Protein AF-A0ABD3UJY2-F1 (afdb_monomer_lite)

Secondary structure (DSSP, 8-state):
--TT-GGG-S--HHHHHHHHHHHHHHHTTS-GGGG-STT-----SS---BTTB---

Structure (mmCIF, N/CA/C/O backbone):
data_AF-A0ABD3UJY2-F1
#
_entry.id   AF-A0ABD3UJY2-F1
#
loop_
_atom_site.group_PDB
_atom_site.id
_atom_site.type_symbol
_atom_site.label_atom_id
_atom_site.label_alt_id
_atom_site.label_comp_id
_atom_site.label_asym_id
_atom_site.label_entity_id
_atom_site.label_seq_id
_atom_site.pdbx_PDB_ins_code
_atom_site.Cartn_x
_atom_site.Cartn_y
_atom_site.Cartn_z
_atom_site.occupancy
_atom_site.B_iso_or_equiv
_atom_site.auth_seq_id
_atom_site.auth_comp_id
_atom_site.auth_asym_id
_atom_site.auth_atom_id
_atom_site.pdbx_PDB_model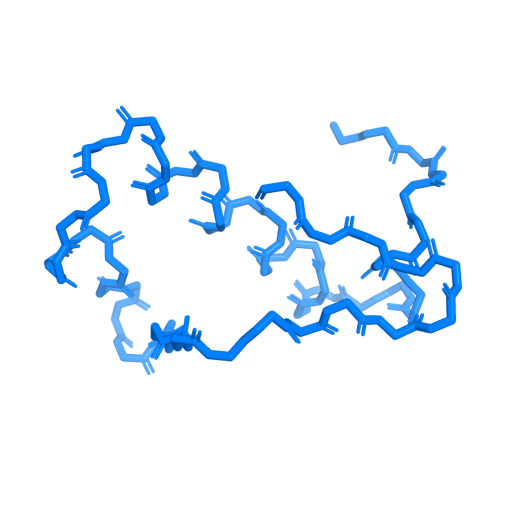_num
ATOM 1 N N . MET A 1 1 ? 13.870 2.477 4.728 1.00 48.56 1 MET A N 1
ATOM 2 C CA . MET A 1 1 ? 13.568 1.641 3.548 1.00 48.56 1 MET A CA 1
ATOM 3 C C . MET A 1 1 ? 14.830 0.869 3.198 1.00 48.56 1 MET A C 1
ATOM 5 O O . MET A 1 1 ? 15.823 1.496 2.848 1.00 48.56 1 MET A O 1
ATOM 9 N N . GLN A 1 2 ? 14.856 -0.449 3.414 1.00 44.75 2 GLN A N 1
ATOM 10 C CA . GLN A 1 2 ? 16.012 -1.268 3.039 1.00 44.75 2 GLN A CA 1
ATOM 11 C C . GLN A 1 2 ? 15.973 -1.520 1.529 1.00 44.75 2 GLN A C 1
ATOM 13 O O . GLN A 1 2 ? 15.046 -2.143 1.015 1.00 44.75 2 GLN A O 1
ATOM 18 N N . LYS A 1 3 ? 16.986 -1.013 0.817 1.00 42.25 3 LYS A N 1
ATOM 19 C CA . LYS A 1 3 ? 17.283 -1.416 -0.561 1.00 42.25 3 LYS A CA 1
ATOM 20 C C . LYS A 1 3 ? 17.601 -2.910 -0.541 1.00 42.25 3 LYS A C 1
ATOM 22 O O . LYS A 1 3 ? 18.637 -3.291 -0.009 1.00 42.25 3 LYS A O 1
ATOM 27 N N . GLY A 1 4 ? 16.707 -3.733 -1.081 1.00 49.28 4 GLY A N 1
ATOM 28 C CA . GLY A 1 4 ? 16.914 -5.180 -1.144 1.00 49.28 4 GLY A CA 1
ATOM 29 C C . GLY A 1 4 ? 15.671 -6.032 -0.927 1.00 49.28 4 GLY A C 1
ATOM 30 O O . GLY A 1 4 ? 15.753 -7.232 -1.162 1.00 49.28 4 GLY A O 1
ATOM 31 N N . CYS A 1 5 ? 14.523 -5.457 -0.542 1.00 55.66 5 CYS A N 1
ATOM 32 C CA . CYS A 1 5 ? 13.288 -6.233 -0.552 1.00 55.66 5 CYS A CA 1
ATOM 33 C C . CYS A 1 5 ? 12.907 -6.563 -2.007 1.00 55.66 5 CYS A C 1
ATOM 35 O O . CYS A 1 5 ? 12.791 -5.649 -2.826 1.00 55.66 5 CYS A O 1
ATOM 37 N N . PRO A 1 6 ? 12.699 -7.838 -2.352 1.00 57.59 6 PRO A N 1
ATOM 38 C CA . PRO A 1 6 ? 12.416 -8.260 -3.724 1.00 57.59 6 PRO A CA 1
ATOM 39 C C . PRO A 1 6 ? 11.113 -7.671 -4.296 1.00 57.59 6 PRO A C 1
ATOM 41 O O . PRO A 1 6 ? 10.976 -7.536 -5.508 1.00 57.59 6 PRO A O 1
ATOM 44 N N . CYS A 1 7 ? 10.213 -7.201 -3.430 1.00 60.69 7 CYS A N 1
ATOM 45 C CA . CYS A 1 7 ? 8.995 -6.463 -3.784 1.00 60.69 7 CYS A CA 1
ATOM 46 C C . CYS A 1 7 ? 9.221 -4.985 -4.134 1.00 60.69 7 CYS A C 1
ATOM 48 O O . CYS A 1 7 ? 8.287 -4.267 -4.474 1.00 60.69 7 CYS A O 1
ATOM 50 N N . ASN A 1 8 ? 10.465 -4.511 -4.047 1.00 64.19 8 ASN A N 1
ATOM 51 C CA . ASN A 1 8 ? 10.849 -3.155 -4.416 1.00 64.19 8 ASN A CA 1
ATOM 52 C C . ASN A 1 8 ? 11.208 -3.020 -5.905 1.00 64.19 8 ASN A C 1
ATOM 54 O O . ASN A 1 8 ? 11.661 -1.961 -6.328 1.00 64.19 8 ASN A O 1
ATOM 58 N N . ILE A 1 9 ? 11.084 -4.096 -6.689 1.00 60.72 9 ILE A N 1
ATOM 59 C CA . ILE A 1 9 ? 11.450 -4.124 -8.105 1.00 60.72 9 ILE A CA 1
ATOM 60 C C . ILE A 1 9 ? 10.179 -4.341 -8.931 1.00 60.72 9 ILE A C 1
ATOM 62 O O . ILE A 1 9 ? 9.486 -5.333 -8.717 1.00 60.72 9 ILE A O 1
ATOM 66 N N . PRO A 1 10 ? 9.869 -3.447 -9.889 1.00 65.44 10 PRO A N 1
ATOM 67 C CA . PRO A 1 10 ? 10.634 -2.258 -10.299 1.00 65.44 10 PRO A CA 1
ATOM 68 C C . PRO A 1 10 ? 10.668 -1.140 -9.236 1.00 65.44 10 PRO A C 1
ATOM 70 O O . PRO A 1 10 ? 9.720 -0.994 -8.471 1.00 65.44 10 PRO A O 1
ATOM 73 N N . ASP A 1 11 ? 11.746 -0.346 -9.197 1.00 69.62 11 ASP A N 1
ATOM 74 C CA . ASP A 1 11 ? 11.974 0.745 -8.225 1.00 69.62 11 ASP A CA 1
ATOM 75 C C . ASP A 1 11 ? 11.050 1.944 -8.503 1.00 69.62 11 ASP A C 1
ATOM 77 O O . ASP A 1 11 ? 11.459 3.001 -8.976 1.00 69.62 11 ASP A O 1
ATOM 81 N N . THR A 1 12 ? 9.755 1.733 -8.302 1.00 77.75 12 THR A N 1
ATOM 82 C CA . THR A 1 12 ? 8.700 2.716 -8.537 1.00 77.75 12 THR A CA 1
ATOM 83 C C . THR A 1 12 ? 8.180 3.248 -7.211 1.00 77.75 12 THR A C 1
ATOM 85 O O . THR A 1 12 ? 8.159 2.541 -6.200 1.00 77.75 12 THR A O 1
ATOM 88 N N . LEU A 1 13 ? 7.685 4.489 -7.227 1.00 78.31 13 LEU A N 1
ATOM 89 C CA . LEU A 1 13 ? 7.009 5.089 -6.073 1.00 78.31 13 LEU A CA 1
ATOM 90 C C . LEU A 1 13 ? 5.836 4.229 -5.583 1.00 78.31 13 LEU A C 1
ATOM 92 O O . LEU A 1 13 ? 5.599 4.168 -4.381 1.00 78.31 13 LEU A O 1
ATOM 96 N N . PHE A 1 14 ? 5.148 3.531 -6.494 1.00 76.38 14 PHE A N 1
ATOM 97 C CA . PHE A 1 14 ? 4.087 2.586 -6.148 1.00 76.38 14 PHE A CA 1
ATOM 98 C C . PHE A 1 14 ? 4.608 1.434 -5.291 1.00 76.38 14 PHE A C 1
ATOM 100 O O . PHE A 1 14 ? 4.054 1.192 -4.227 1.00 76.38 14 PHE A O 1
ATOM 107 N N . ASN A 1 15 ? 5.706 0.784 -5.682 1.00 74.38 15 ASN A N 1
ATOM 108 C CA . ASN A 1 15 ? 6.255 -0.333 -4.911 1.00 74.38 15 ASN A CA 1
ATOM 109 C C . ASN A 1 15 ? 6.770 0.103 -3.530 1.00 74.38 15 ASN A C 1
ATOM 111 O O . ASN A 1 15 ? 6.518 -0.577 -2.533 1.00 74.38 15 ASN A O 1
ATOM 115 N N . HIS A 1 16 ? 7.406 1.278 -3.435 1.00 78.31 16 HIS A N 1
ATOM 116 C CA . HIS A 1 16 ? 7.805 1.855 -2.140 1.00 78.31 16 HIS A CA 1
ATOM 117 C C . HIS A 1 16 ? 6.592 2.153 -1.260 1.00 78.31 16 HIS A C 1
ATOM 119 O O . HIS A 1 16 ? 6.598 1.849 -0.064 1.00 78.31 16 HIS A O 1
ATOM 125 N N . ALA A 1 17 ? 5.546 2.732 -1.855 1.00 81.31 17 ALA A N 1
ATOM 126 C CA . ALA A 1 17 ? 4.302 3.030 -1.167 1.00 81.31 17 ALA A CA 1
ATOM 127 C C . ALA A 1 17 ? 3.626 1.745 -0.678 1.00 81.31 17 ALA A C 1
ATOM 129 O O . ALA A 1 17 ? 3.273 1.678 0.492 1.00 81.31 17 ALA A O 1
ATOM 130 N N . SER A 1 18 ? 3.529 0.700 -1.503 1.00 78.75 18 SER A N 1
ATOM 131 C CA . SER A 1 18 ? 2.928 -0.583 -1.125 1.00 78.75 18 SER A CA 1
ATOM 132 C C . SER A 1 18 ? 3.608 -1.213 0.092 1.00 78.75 18 SER A C 1
ATOM 134 O O . SER A 1 18 ? 2.917 -1.701 0.983 1.00 78.75 18 SER A O 1
ATOM 136 N N . ILE A 1 19 ? 4.942 -1.153 0.182 1.00 78.00 19 ILE A N 1
ATOM 137 C CA . ILE A 1 19 ? 5.678 -1.656 1.353 1.00 78.00 19 ILE A CA 1
ATOM 138 C C . ILE A 1 19 ? 5.337 -0.828 2.599 1.00 78.00 19 ILE A C 1
ATOM 140 O O . ILE A 1 19 ? 4.994 -1.388 3.640 1.00 78.00 19 ILE A O 1
ATOM 144 N N . ALA A 1 20 ? 5.396 0.503 2.506 1.00 81.81 20 ALA A N 1
ATOM 145 C CA . ALA A 1 20 ? 5.083 1.383 3.633 1.00 81.81 20 ALA A CA 1
ATOM 146 C C . ALA A 1 20 ? 3.622 1.236 4.099 1.00 81.81 20 ALA A C 1
ATOM 148 O O . ALA A 1 20 ? 3.349 1.198 5.299 1.00 81.81 20 ALA A O 1
ATOM 149 N N . MET A 1 21 ? 2.694 1.105 3.151 1.00 83.25 21 MET A N 1
ATOM 150 C CA . MET A 1 21 ? 1.271 0.894 3.395 1.00 83.25 21 MET A CA 1
ATOM 151 C C . MET A 1 21 ? 1.006 -0.458 4.060 1.00 83.25 21 MET A C 1
ATOM 153 O O . MET A 1 21 ? 0.239 -0.508 5.019 1.00 83.25 21 MET A O 1
ATOM 157 N N . ASN A 1 22 ? 1.669 -1.531 3.612 1.00 79.38 22 ASN A N 1
ATOM 158 C CA . ASN A 1 22 ? 1.564 -2.850 4.238 1.00 79.38 22 ASN A CA 1
ATOM 159 C C . ASN A 1 22 ? 2.074 -2.823 5.687 1.00 79.38 22 ASN A C 1
ATOM 161 O O . ASN A 1 22 ? 1.391 -3.283 6.599 1.00 79.38 22 ASN A O 1
ATOM 165 N N . LEU A 1 23 ? 3.238 -2.207 5.922 1.00 81.62 23 LEU A N 1
ATOM 166 C CA . LEU A 1 23 ? 3.800 -2.063 7.268 1.00 81.62 23 LEU A CA 1
ATOM 167 C C . LEU A 1 23 ? 2.865 -1.282 8.197 1.00 81.62 23 LEU A C 1
ATOM 169 O O . LEU A 1 23 ? 2.636 -1.695 9.332 1.00 81.62 23 LEU A O 1
ATOM 173 N N . TYR A 1 24 ? 2.287 -0.179 7.716 1.00 84.12 24 TYR A N 1
ATOM 174 C CA . TYR A 1 24 ? 1.309 0.588 8.483 1.00 84.12 24 TYR A CA 1
ATOM 175 C C . TYR A 1 24 ? 0.039 -0.220 8.766 1.00 84.12 24 TYR A C 1
ATOM 177 O O . TYR A 1 24 ? -0.440 -0.227 9.897 1.00 84.12 24 TYR A O 1
ATOM 185 N N . TYR A 1 25 ? -0.487 -0.928 7.765 1.00 84.00 25 TYR A N 1
ATOM 186 C CA . TYR A 1 25 ? -1.670 -1.772 7.912 1.00 84.00 25 TYR A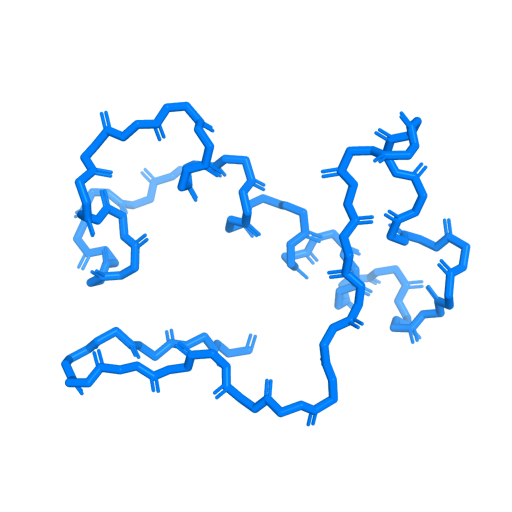 CA 1
ATOM 187 C C . TYR A 1 25 ? -1.467 -2.843 8.990 1.00 84.00 25 TYR A C 1
ATOM 189 O O . TYR A 1 25 ? -2.335 -3.031 9.842 1.00 84.00 25 TYR A O 1
ATOM 197 N N . GLN A 1 26 ? -0.303 -3.494 9.010 1.00 82.19 26 GLN A N 1
ATOM 198 C CA . GLN A 1 26 ? 0.036 -4.476 10.036 1.00 82.19 26 GLN A CA 1
ATOM 199 C C . GLN A 1 26 ? 0.231 -3.856 11.415 1.00 82.19 26 GLN A C 1
ATOM 201 O O . GLN A 1 26 ? -0.344 -4.345 12.387 1.00 82.19 26 GLN A O 1
ATOM 206 N N . TYR A 1 27 ? 0.992 -2.762 11.494 1.00 84.44 27 TYR A N 1
ATOM 207 C CA . TYR A 1 27 ? 1.234 -2.046 12.745 1.00 84.44 27 TYR A CA 1
ATOM 208 C C . TYR A 1 27 ? -0.068 -1.545 13.379 1.00 84.44 27 TYR A C 1
ATOM 210 O O . TYR A 1 27 ? -0.255 -1.625 14.589 1.00 84.44 27 TYR A O 1
ATOM 218 N N . ALA A 1 28 ? -0.997 -1.061 12.560 1.00 85.38 28 ALA A N 1
ATOM 219 C CA . ALA A 1 28 ? -2.238 -0.464 13.022 1.00 85.38 28 ALA A CA 1
ATOM 220 C C . ALA A 1 28 ? -3.384 -1.479 13.224 1.00 85.38 28 ALA A C 1
ATOM 222 O O . ALA A 1 28 ? -4.543 -1.091 13.388 1.00 85.38 28 ALA A O 1
ATOM 223 N N . GLY A 1 29 ? -3.067 -2.779 13.247 1.00 86.12 29 GLY A N 1
ATOM 224 C CA . GLY A 1 29 ? -3.993 -3.833 13.668 1.00 86.12 29 GLY A CA 1
ATOM 225 C C . GLY A 1 29 ? -4.779 -4.509 12.546 1.00 86.12 29 GLY A C 1
ATOM 226 O O . GLY A 1 29 ? -5.781 -5.154 12.832 1.00 86.12 29 GLY A O 1
ATOM 227 N N . ARG A 1 30 ? -4.334 -4.392 11.288 1.00 82.88 30 ARG A N 1
ATOM 228 C CA . ARG A 1 30 ? -4.897 -5.095 10.117 1.00 82.88 30 ARG A CA 1
ATOM 229 C C . ARG A 1 30 ? -6.393 -4.840 9.905 1.00 82.88 30 ARG A C 1
ATOM 231 O O . ARG A 1 30 ? -7.131 -5.728 9.485 1.00 82.88 30 ARG A O 1
ATOM 238 N N . ASN A 1 31 ? -6.849 -3.624 10.196 1.00 84.25 31 ASN A N 1
ATOM 239 C CA . ASN A 1 31 ? -8.242 -3.257 9.983 1.00 84.25 31 ASN A CA 1
ATOM 240 C C . ASN A 1 31 ? -8.455 -2.590 8.629 1.00 84.25 31 ASN A C 1
ATOM 242 O O . ASN A 1 31 ? -7.607 -1.838 8.147 1.00 84.25 31 ASN A O 1
ATOM 246 N N . GLN A 1 32 ? -9.646 -2.780 8.059 1.00 78.44 32 GLN A N 1
ATOM 247 C CA . GLN A 1 32 ? -9.987 -2.262 6.733 1.00 78.44 32 GLN A CA 1
ATOM 248 C C . GLN A 1 32 ? -9.756 -0.754 6.571 1.00 78.44 32 GLN A C 1
ATOM 250 O O . GLN A 1 32 ? -9.264 -0.300 5.539 1.00 78.44 32 GLN A O 1
ATOM 255 N N . TRP A 1 33 ? -10.047 0.023 7.614 1.00 82.25 33 TRP A N 1
ATOM 256 C CA . TRP A 1 33 ? -9.875 1.475 7.603 1.00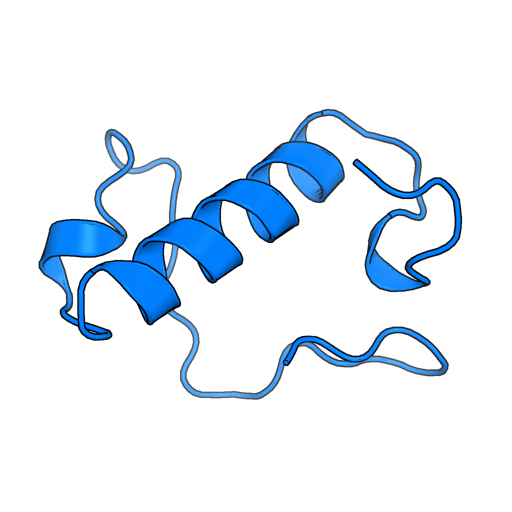 82.25 33 TRP A CA 1
ATOM 257 C C . TRP A 1 33 ? -8.406 1.922 7.583 1.00 82.25 33 TRP A C 1
ATOM 259 O O . TRP A 1 33 ? -8.117 3.008 7.091 1.00 82.25 33 TRP A O 1
ATOM 269 N N . ASN A 1 34 ? -7.463 1.090 8.037 1.00 80.69 34 ASN A N 1
ATOM 270 C CA . ASN A 1 34 ? -6.033 1.412 8.025 1.00 80.69 34 ASN A CA 1
ATOM 271 C C . ASN A 1 34 ? -5.391 1.297 6.638 1.00 80.69 34 ASN A C 1
ATOM 273 O O . ASN A 1 34 ? -4.279 1.778 6.450 1.00 80.69 34 ASN A O 1
ATOM 277 N N . CYS A 1 35 ? -6.075 0.684 5.669 1.00 76.62 35 CYS A N 1
ATOM 278 C CA . CYS A 1 35 ? -5.631 0.640 4.275 1.00 76.62 35 CYS A CA 1
ATOM 279 C C . CYS A 1 35 ? -6.260 1.751 3.415 1.00 76.62 35 CYS A C 1
ATOM 281 O O . CYS A 1 35 ? -5.976 1.859 2.222 1.00 76.62 35 CYS A O 1
ATOM 283 N N . ASN A 1 36 ? -7.113 2.603 3.996 1.00 76.62 36 ASN A N 1
ATOM 284 C CA . ASN A 1 36 ? -7.716 3.709 3.262 1.00 76.62 36 ASN A CA 1
ATOM 285 C C . ASN A 1 36 ? -6.731 4.885 3.135 1.00 76.62 36 ASN A C 1
ATOM 287 O O . ASN A 1 36 ? -6.850 5.909 3.804 1.00 76.62 36 ASN A O 1
ATOM 291 N N . PHE A 1 37 ? -5.748 4.735 2.246 1.00 79.12 37 PHE A N 1
ATOM 292 C CA . PHE A 1 37 ? -4.811 5.790 1.850 1.00 79.12 37 PHE A CA 1
ATOM 293 C C . PHE A 1 37 ? -5.433 6.700 0.779 1.00 79.12 37 PHE A C 1
ATOM 295 O O . PHE A 1 37 ? -4.894 6.844 -0.317 1.00 79.12 37 PHE A O 1
ATOM 302 N N . GLY A 1 38 ? -6.626 7.241 1.046 1.00 80.31 38 GLY A N 1
ATOM 303 C CA . GLY A 1 38 ? -7.375 8.057 0.085 1.00 80.31 38 GLY A CA 1
ATOM 304 C C . GLY A 1 38 ? -7.708 7.293 -1.198 1.00 80.31 38 GLY A C 1
ATOM 305 O O . GLY A 1 38 ? -7.362 7.742 -2.288 1.00 80.31 38 GLY A O 1
ATOM 306 N N . ASN A 1 39 ? -8.305 6.102 -1.065 1.00 75.06 39 ASN A N 1
ATOM 307 C CA . ASN A 1 39 ? -8.588 5.169 -2.170 1.00 75.06 39 ASN A CA 1
ATOM 308 C C . ASN A 1 39 ? -7.364 4.700 -2.990 1.00 75.06 39 ASN A C 1
ATOM 310 O O . ASN A 1 39 ? -7.538 4.047 -4.016 1.00 75.06 39 ASN A O 1
ATOM 314 N N . SER A 1 40 ? -6.136 4.986 -2.546 1.00 76.12 40 SER A N 1
ATOM 315 C CA . SER A 1 40 ? -4.908 4.546 -3.231 1.00 76.12 40 SER A CA 1
ATOM 316 C C . SER A 1 40 ? -4.358 3.213 -2.704 1.00 76.12 40 SER A C 1
ATOM 318 O O . SER A 1 40 ? -3.393 2.692 -3.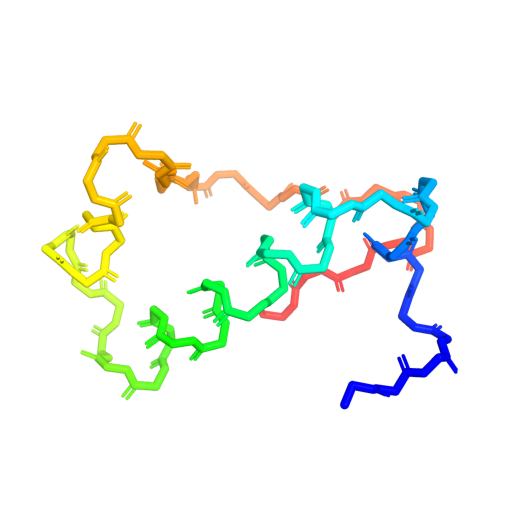254 1.00 76.12 40 SER A O 1
ATOM 320 N N . GLY A 1 41 ? -4.950 2.670 -1.635 1.00 73.94 41 GLY A N 1
ATOM 321 C CA . GLY A 1 41 ? -4.602 1.372 -1.052 1.00 73.94 41 GLY A CA 1
ATOM 322 C C . GLY A 1 41 ? -5.674 0.320 -1.330 1.00 73.94 41 GLY A C 1
ATOM 323 O O . GLY A 1 41 ? -6.865 0.632 -1.356 1.00 73.94 41 GLY A O 1
ATOM 324 N N . LEU A 1 42 ? -5.251 -0.931 -1.521 1.00 77.81 42 LEU A N 1
ATOM 325 C CA . LEU A 1 42 ? -6.131 -2.089 -1.665 1.00 77.81 42 LEU A CA 1
ATOM 326 C C . LEU A 1 42 ? -5.707 -3.167 -0.666 1.00 77.81 42 LEU A C 1
ATOM 328 O O . LEU A 1 42 ? -4.531 -3.523 -0.601 1.00 77.81 42 LEU A O 1
ATOM 332 N N . ILE A 1 43 ? -6.670 -3.713 0.077 1.00 78.75 43 ILE A N 1
ATOM 333 C CA . ILE A 1 43 ? -6.439 -4.887 0.923 1.00 78.75 43 ILE A CA 1
ATOM 334 C C . ILE A 1 43 ? -6.637 -6.118 0.065 1.00 78.75 43 ILE A C 1
ATOM 336 O O . ILE A 1 43 ? -7.720 -6.352 -0.473 1.00 78.75 43 ILE A O 1
ATOM 340 N N . ILE A 1 44 ? -5.587 -6.914 -0.024 1.00 72.12 44 ILE A N 1
ATOM 341 C CA . ILE A 1 44 ? -5.608 -8.209 -0.679 1.00 72.12 44 ILE A CA 1
ATOM 342 C C . ILE A 1 44 ? -5.548 -9.294 0.390 1.00 72.12 44 ILE A C 1
ATOM 344 O O . ILE A 1 44 ? -4.758 -9.230 1.326 1.00 72.12 44 ILE A O 1
ATOM 348 N N . PHE A 1 45 ? -6.441 -10.271 0.268 1.00 71.38 45 PHE A N 1
ATOM 349 C CA . PHE A 1 45 ? -6.455 -11.460 1.125 1.00 71.38 45 PHE A CA 1
ATOM 350 C C . PHE A 1 45 ? -5.569 -12.576 0.565 1.00 71.38 45 PHE A C 1
ATOM 352 O O . PHE A 1 45 ? -5.226 -13.512 1.279 1.00 71.38 45 PHE A O 1
ATOM 359 N N . ALA A 1 46 ? -5.229 -12.478 -0.721 1.00 69.75 46 ALA A N 1
ATOM 360 C CA . ALA A 1 46 ? -4.249 -13.328 -1.365 1.00 69.75 46 ALA A CA 1
ATOM 361 C C . ALA A 1 46 ? -2.866 -12.716 -1.170 1.00 69.75 46 ALA A C 1
ATOM 363 O O . ALA A 1 46 ? -2.690 -11.513 -1.366 1.00 69.75 46 ALA A O 1
ATOM 364 N N . ASP A 1 47 ? -1.912 -13.559 -0.797 1.00 68.38 47 ASP A N 1
ATOM 365 C CA . ASP A 1 47 ? -0.521 -13.172 -0.659 1.00 68.38 47 ASP A CA 1
ATOM 366 C C . ASP A 1 47 ? 0.009 -12.660 -2.022 1.00 68.38 47 ASP A C 1
ATOM 368 O O . ASP A 1 47 ? 0.017 -13.427 -2.991 1.00 68.38 47 ASP A O 1
ATOM 372 N N . PRO A 1 48 ? 0.401 -11.374 -2.144 1.00 71.19 48 PRO A N 1
ATOM 373 C CA . PRO A 1 48 ? 0.980 -10.818 -3.373 1.00 71.19 48 PRO A CA 1
ATOM 374 C C . PRO A 1 48 ? 2.406 -11.309 -3.649 1.00 71.19 48 PRO A C 1
ATOM 376 O O . PRO A 1 48 ? 3.010 -10.885 -4.638 1.00 71.19 48 PRO A O 1
ATOM 379 N N . SER A 1 49 ? 2.972 -12.136 -2.769 1.00 70.62 49 SER A N 1
ATOM 380 C CA . SER A 1 49 ? 4.315 -12.672 -2.911 1.00 70.62 49 SER A CA 1
ATOM 381 C C . SER A 1 49 ? 4.475 -13.395 -4.243 1.00 70.62 49 SER A C 1
ATOM 383 O O . SER A 1 49 ? 3.694 -14.274 -4.610 1.00 70.62 49 SER A O 1
ATOM 385 N N . TYR A 1 50 ? 5.516 -13.029 -4.983 1.00 71.88 50 TYR A N 1
ATOM 386 C CA . TYR A 1 50 ? 5.812 -13.597 -6.290 1.00 71.88 50 TYR A CA 1
ATOM 387 C C . TYR A 1 50 ? 7.315 -13.810 -6.465 1.00 71.88 50 TYR A C 1
ATOM 389 O O . TYR A 1 50 ? 8.118 -12.881 -6.360 1.00 71.88 50 TYR A O 1
ATOM 397 N N . GLY A 1 51 ? 7.714 -15.045 -6.777 1.00 72.56 51 GLY A N 1
ATOM 398 C CA . GLY A 1 51 ? 9.121 -15.403 -6.952 1.00 72.56 51 GLY A CA 1
ATOM 399 C C . GLY A 1 51 ? 9.917 -15.197 -5.663 1.00 72.56 51 GLY A C 1
ATOM 400 O O . GLY A 1 51 ? 9.651 -15.848 -4.660 1.00 72.56 51 GLY A O 1
ATOM 401 N N . SER A 1 52 ? 10.904 -14.299 -5.690 1.00 68.94 52 SER A N 1
ATOM 402 C CA . SER A 1 52 ? 11.657 -13.916 -4.493 1.00 68.94 52 SER A CA 1
ATOM 403 C C . SER A 1 52 ? 10.949 -12.856 -3.649 1.00 68.94 52 SER A C 1
ATOM 405 O O . SER A 1 52 ? 11.336 -12.690 -2.499 1.00 68.94 52 SER A O 1
ATOM 407 N N . CYS A 1 53 ? 9.946 -12.144 -4.181 1.00 68.75 53 CYS A N 1
ATOM 408 C CA . CYS A 1 53 ? 9.197 -11.108 -3.468 1.00 68.75 53 CYS A CA 1
ATOM 409 C C . CYS A 1 53 ? 8.279 -11.754 -2.443 1.00 68.75 53 CYS A C 1
ATOM 411 O O . CYS A 1 53 ? 7.304 -12.382 -2.834 1.00 68.75 53 CYS A O 1
ATOM 413 N N . ILE A 1 54 ? 8.608 -11.596 -1.159 1.00 69.62 54 ILE A N 1
ATOM 414 C CA . ILE A 1 54 ? 7.774 -12.033 -0.043 1.00 69.62 54 ILE A CA 1
ATOM 415 C C . ILE A 1 54 ? 7.260 -10.790 0.682 1.00 69.62 54 ILE A C 1
ATOM 417 O O . ILE A 1 54 ? 8.055 -9.961 1.136 1.00 69.62 54 ILE A O 1
ATOM 421 N N . TYR A 1 55 ? 5.941 -10.645 0.745 1.00 65.06 55 TYR A N 1
ATOM 422 C CA . TYR A 1 55 ? 5.272 -9.672 1.599 1.00 65.06 55 TYR A CA 1
ATOM 423 C C . TYR A 1 55 ? 4.996 -10.344 2.946 1.00 65.06 55 TYR A C 1
ATOM 425 O O . TYR A 1 55 ? 4.253 -11.317 3.007 1.00 65.06 55 TYR A O 1
ATOM 433 N N . GLU A 1 56 ? 5.619 -9.843 4.013 1.00 59.06 56 GLU A N 1
ATOM 434 C CA . GLU A 1 56 ? 5.293 -10.264 5.387 1.00 59.06 56 GLU A CA 1
ATOM 435 C C . GLU A 1 56 ? 3.997 -9.622 5.878 1.00 59.06 56 GLU A C 1
ATOM 437 O O . GLU A 1 56 ? 3.655 -8.532 5.352 1.00 59.06 56 GLU A O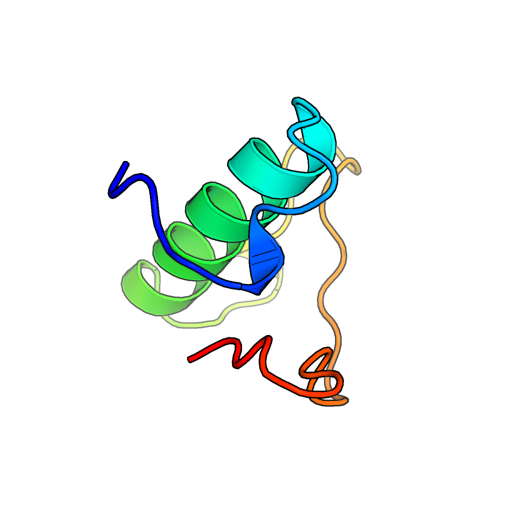 1
#

Organism: NCBI:txid265156

Radius of gyration: 11.19 Å; chains: 1; bounding box: 27×24×24 Å

Foldseek 3Di:
DDPPQPQCPVVDPLSVVQLVLLVQCVVVPVDPVSQPPVPSGDDDPDFPADD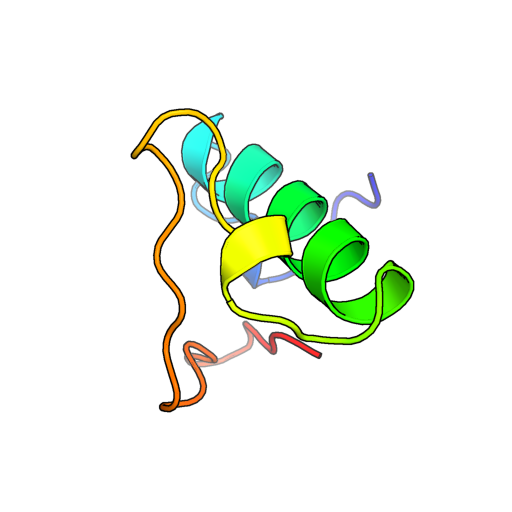SHGDD

Sequence (56 aa):
MQKGCPCNIPDTLFNHASIAMNLYYQYAGRNQWNCNFGNSGLIIFADPSYGSCIYE

InterPro domains:
  IPR012946 X8 domain [PF07983] (7-41)
  IPR012946 X8 domain [SM00768] (1-55)
  IPR044788 Carbohydrate-binding X8 domain-containing protein, plant [PTHR31044] (2-55)

pLDDT: mean 72.79, std 10.46, range [42.25, 86.12]